Protein AF-A0A8J2NAC9-F1 (afdb_monomer)

Structure (mmCIF, N/CA/C/O backbone):
data_AF-A0A8J2NAC9-F1
#
_entry.id   AF-A0A8J2NAC9-F1
#
loop_
_atom_site.group_PDB
_atom_site.id
_atom_site.type_symbol
_atom_site.label_atom_id
_atom_site.label_alt_id
_atom_site.label_comp_id
_atom_site.label_asym_id
_atom_site.label_entity_id
_atom_site.label_seq_id
_atom_site.pdbx_PDB_ins_code
_atom_site.Cartn_x
_atom_site.Cartn_y
_atom_site.Cartn_z
_atom_site.occupancy
_atom_site.B_iso_or_equiv
_atom_site.auth_seq_id
_atom_site.auth_comp_id
_atom_site.auth_asym_id
_atom_site.auth_atom_id
_atom_site.pdbx_PDB_model_num
ATOM 1 N N . MET A 1 1 ? -23.360 39.363 48.088 1.00 52.19 1 MET A N 1
ATOM 2 C CA . MET A 1 1 ? -22.756 38.175 48.718 1.00 52.19 1 MET A CA 1
ATOM 3 C C . MET A 1 1 ? -23.832 37.134 48.608 1.00 52.19 1 MET A C 1
ATOM 5 O O . MET A 1 1 ? -24.879 37.451 49.133 1.00 52.19 1 MET A O 1
ATOM 9 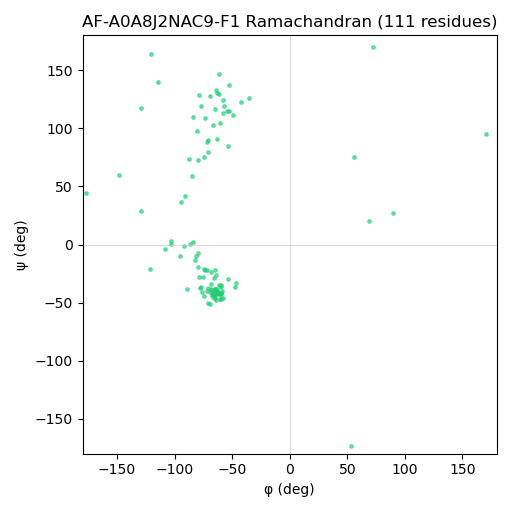N N . ASP A 1 2 ? -23.657 36.114 47.761 1.00 45.53 2 ASP A N 1
ATOM 10 C CA . ASP A 1 2 ? -24.322 34.798 47.827 1.00 45.53 2 ASP A CA 1
ATOM 11 C C . ASP A 1 2 ? -24.026 34.003 46.538 1.00 45.53 2 ASP A C 1
ATOM 13 O O . ASP A 1 2 ? -24.655 34.169 45.499 1.00 45.53 2 ASP A O 1
ATOM 17 N N . HIS A 1 3 ? -22.993 33.163 46.654 1.00 50.62 3 HIS A N 1
ATOM 18 C CA . HIS A 1 3 ? -22.828 31.841 46.040 1.00 50.62 3 HIS A CA 1
ATOM 19 C C . HIS A 1 3 ? -22.932 31.678 44.511 1.00 50.62 3 HIS A C 1
ATOM 21 O O . HIS A 1 3 ? -23.827 31.017 43.987 1.00 50.62 3 HIS A O 1
ATOM 27 N N . GLU A 1 4 ? -21.875 32.105 43.815 1.00 58.16 4 GLU A N 1
ATOM 28 C CA . GLU A 1 4 ? -21.440 31.447 42.580 1.00 58.16 4 GLU A CA 1
ATOM 29 C C . GLU A 1 4 ? -20.932 30.039 42.937 1.00 58.16 4 GLU A C 1
ATOM 31 O O . GLU A 1 4 ? -19.860 29.860 43.519 1.00 58.16 4 GLU A O 1
ATOM 36 N N . LYS A 1 5 ? -21.759 29.022 42.675 1.00 59.47 5 LYS A N 1
ATOM 37 C CA . LYS A 1 5 ? -21.410 27.614 42.880 1.00 59.47 5 LYS A CA 1
ATOM 38 C C . LYS A 1 5 ? -20.403 27.198 41.808 1.00 59.47 5 LYS A C 1
ATOM 40 O O . LYS A 1 5 ? -20.774 26.709 40.745 1.00 59.47 5 LYS A O 1
ATOM 45 N N . VAL A 1 6 ? -19.127 27.400 42.119 1.00 59.50 6 VAL A N 1
ATOM 46 C CA . VAL A 1 6 ? -17.986 26.795 41.429 1.00 59.50 6 VAL A CA 1
ATOM 47 C C . VAL A 1 6 ? -18.192 25.278 41.431 1.00 59.50 6 VAL A C 1
ATOM 49 O O . VAL A 1 6 ? -18.258 24.649 42.488 1.00 59.50 6 VAL A O 1
ATOM 52 N N . LEU A 1 7 ? -18.371 24.694 40.247 1.00 65.25 7 LEU A N 1
ATOM 53 C CA . LEU A 1 7 ? -18.402 23.243 40.076 1.00 65.25 7 LEU A CA 1
ATOM 54 C C . LEU A 1 7 ? -17.023 22.676 40.464 1.00 65.25 7 LEU A C 1
ATOM 56 O O . LEU A 1 7 ? -16.013 23.210 39.998 1.00 65.25 7 LEU A O 1
ATOM 60 N N . PRO A 1 8 ? -16.954 21.637 41.316 1.00 63.78 8 PRO A N 1
ATOM 61 C CA . PRO A 1 8 ? -15.685 21.063 41.745 1.00 63.78 8 PRO A CA 1
ATOM 62 C C . PRO A 1 8 ? -14.936 20.448 40.548 1.00 63.78 8 PRO A C 1
ATOM 64 O O . PRO A 1 8 ? -15.546 19.725 39.754 1.00 63.78 8 PRO A O 1
ATOM 67 N N . PRO A 1 9 ? -13.633 20.728 40.389 1.00 65.50 9 PRO A N 1
ATOM 68 C CA . PRO A 1 9 ? -12.869 20.354 39.207 1.00 65.50 9 PRO A CA 1
ATOM 69 C C . PRO A 1 9 ? -12.176 18.984 39.319 1.00 65.50 9 PRO A C 1
ATOM 71 O O . PRO A 1 9 ? -11.034 18.879 38.897 1.00 65.50 9 PRO A O 1
ATOM 74 N N . ASP A 1 10 ? -12.797 17.933 39.865 1.00 59.72 10 ASP A N 1
ATOM 75 C CA . ASP A 1 10 ? -12.121 16.630 40.037 1.00 59.72 10 ASP A CA 1
ATOM 76 C C . ASP A 1 10 ? -13.008 15.518 40.619 1.00 59.72 10 ASP A C 1
ATOM 78 O O . ASP A 1 10 ? -12.549 14.694 41.405 1.00 59.72 10 ASP A O 1
ATOM 82 N N . GLU A 1 11 ? -14.247 15.366 40.148 1.00 55.72 11 GLU A N 1
ATOM 83 C CA . GLU A 1 11 ? -14.855 14.030 40.192 1.00 55.72 11 GLU A CA 1
ATOM 84 C C . GLU A 1 11 ? -14.304 13.233 39.011 1.00 55.72 11 GLU A C 1
ATOM 86 O O . GLU A 1 11 ? -14.950 13.004 37.988 1.00 55.72 11 GLU A O 1
ATOM 91 N N . LYS A 1 12 ? -13.029 12.847 39.140 1.00 52.06 12 LYS A N 1
ATOM 92 C CA . LYS A 1 12 ? -12.529 11.696 38.405 1.00 52.06 12 LYS A CA 1
ATOM 93 C C . LYS A 1 12 ? -13.503 10.590 38.747 1.00 52.06 12 LYS A C 1
ATOM 95 O O . LYS A 1 12 ? -13.598 10.204 39.907 1.00 52.06 12 LYS A O 1
ATOM 100 N N . THR A 1 13 ? -14.230 10.123 37.745 1.00 51.84 13 THR A N 1
ATOM 101 C CA . THR A 1 13 ? -14.913 8.843 37.765 1.00 51.84 13 THR A CA 1
ATOM 102 C C . THR A 1 13 ? -13.858 7.798 38.121 1.00 51.84 13 THR A C 1
ATOM 104 O O . THR A 1 13 ? -13.211 7.220 37.251 1.00 51.84 13 THR A O 1
ATOM 107 N N . SER A 1 14 ? -13.609 7.605 39.414 1.00 54.28 14 SER A N 1
ATOM 108 C CA . SER A 1 14 ? -12.952 6.433 39.947 1.00 54.28 14 SER A CA 1
ATOM 109 C C . SER A 1 14 ? -13.979 5.334 39.776 1.00 54.28 14 SER A C 1
ATOM 111 O O . SER A 1 14 ? -14.732 4.978 40.678 1.00 54.28 14 SER A O 1
ATOM 113 N N . VAL A 1 15 ? -14.047 4.832 38.542 1.00 52.16 15 VAL A N 1
ATOM 114 C CA . VAL A 1 15 ? -14.553 3.494 38.278 1.00 52.16 15 VAL A CA 1
ATOM 115 C C . VAL A 1 15 ? -13.949 2.625 39.376 1.00 52.16 15 VAL A C 1
ATOM 117 O O . VAL A 1 15 ? -12.723 2.665 39.529 1.00 52.16 15 VAL A O 1
ATOM 120 N N . PRO A 1 16 ? -14.762 1.929 40.191 1.00 51.75 16 PRO A N 1
ATOM 121 C CA . PRO A 1 16 ? -14.232 1.013 41.180 1.00 51.75 16 PRO A CA 1
ATOM 122 C C . PRO A 1 16 ? -13.228 0.116 40.470 1.00 51.75 16 PRO A C 1
ATOM 124 O O . PRO A 1 16 ? -13.597 -0.637 39.568 1.00 51.75 16 PRO A O 1
ATOM 127 N N . HIS A 1 17 ? -11.947 0.265 40.801 1.00 49.31 17 HIS A N 1
ATOM 128 C CA . HIS A 1 17 ? -10.957 -0.691 40.357 1.00 49.31 17 HIS A CA 1
ATOM 129 C C . HIS A 1 17 ? -11.347 -1.990 41.053 1.00 49.31 17 HIS A C 1
ATOM 131 O O . HIS A 1 17 ? -11.375 -2.002 42.286 1.00 49.31 17 HIS A O 1
ATOM 137 N N . PRO A 1 18 ? -11.716 -3.051 40.316 1.00 58.56 18 PRO A N 1
ATOM 138 C CA . PRO A 1 18 ? -11.901 -4.339 40.947 1.00 58.56 18 PRO A CA 1
ATOM 139 C C . PRO A 1 18 ? -10.565 -4.678 41.603 1.00 58.56 18 PRO A C 1
ATOM 141 O O . PRO A 1 18 ? -9.550 -4.824 40.920 1.00 58.56 18 PRO A O 1
ATOM 144 N N . THR A 1 19 ? -10.545 -4.709 42.932 1.00 49.72 19 THR A N 1
ATOM 145 C CA . THR A 1 19 ? -9.415 -5.213 43.699 1.00 49.72 19 THR A CA 1
ATOM 146 C C . THR A 1 19 ? -9.262 -6.663 43.270 1.00 49.72 19 THR A C 1
ATOM 148 O O . THR A 1 19 ? -10.099 -7.505 43.593 1.00 49.72 19 THR A O 1
ATOM 151 N N . VAL A 1 20 ? -8.253 -6.942 42.445 1.00 60.47 20 VAL A N 1
ATOM 152 C CA . VAL A 1 20 ? -7.887 -8.307 42.068 1.00 60.47 20 VAL A CA 1
ATOM 153 C C . VAL A 1 20 ? -7.187 -8.903 43.280 1.00 60.47 20 VAL A C 1
ATOM 155 O O . VAL A 1 20 ? -5.967 -8.983 43.342 1.00 60.47 20 VAL A O 1
ATOM 158 N N . GLU A 1 21 ? -7.974 -9.247 44.290 1.00 52.25 21 GLU A N 1
ATOM 159 C CA . GLU A 1 21 ? -7.514 -9.959 45.466 1.00 52.25 21 GLU A CA 1
ATOM 160 C C . GLU A 1 21 ? -8.449 -11.156 45.668 1.00 52.25 21 GLU A C 1
ATOM 162 O O . GLU A 1 21 ? -9.654 -10.998 45.856 1.00 52.25 21 GLU A O 1
ATOM 167 N N . SER A 1 22 ? -7.857 -12.355 45.583 1.00 48.94 22 SER A N 1
ATOM 168 C CA . SER A 1 22 ? -8.415 -13.695 45.857 1.00 48.94 22 SER A CA 1
ATOM 169 C C . SER A 1 22 ? -9.109 -14.513 44.747 1.00 48.94 22 SER A C 1
ATOM 171 O O . SER A 1 22 ? -9.881 -15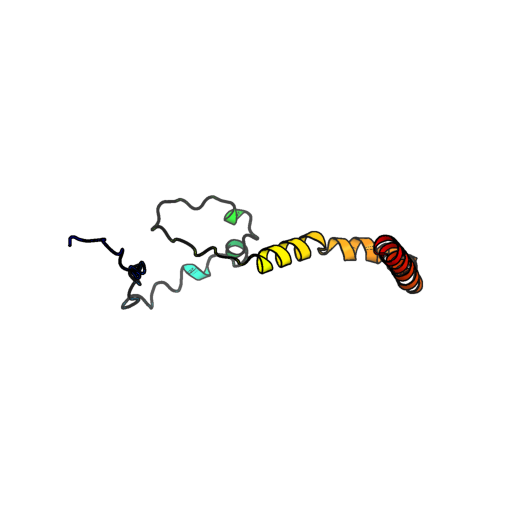.418 45.055 1.00 48.94 22 SER A O 1
ATOM 173 N N . GLN A 1 23 ? -8.776 -14.327 43.462 1.00 49.12 23 GLN A N 1
ATOM 174 C CA . GLN A 1 23 ? -9.132 -15.332 42.437 1.00 49.12 23 GLN A CA 1
ATOM 175 C C . GLN A 1 23 ? -8.103 -15.398 41.294 1.00 49.12 23 GLN A C 1
ATOM 177 O O . GLN A 1 23 ? -8.398 -15.098 40.142 1.00 49.12 23 GLN A O 1
ATOM 182 N N . SER A 1 24 ? -6.849 -15.716 41.627 1.00 57.25 24 SER A N 1
ATOM 183 C CA . SER A 1 24 ? -5.720 -15.681 40.683 1.00 57.25 24 SER A CA 1
ATOM 184 C C . SER A 1 24 ? -5.258 -17.040 40.148 1.00 57.25 24 SER A C 1
ATOM 186 O O . SER A 1 24 ? -4.335 -17.044 39.341 1.00 57.25 24 SER A O 1
ATOM 188 N N . GLU A 1 25 ? -5.864 -18.172 40.530 1.00 55.09 25 GLU A N 1
ATOM 189 C CA . GLU A 1 25 ? -5.298 -19.490 40.164 1.00 55.09 25 GLU A CA 1
ATOM 190 C C . GLU A 1 25 ? -6.218 -20.421 39.346 1.00 55.09 25 GLU A C 1
ATOM 192 O O . GLU A 1 25 ? -5.693 -21.217 38.577 1.00 55.09 25 GLU A O 1
ATOM 197 N N . ASP A 1 26 ? -7.550 -20.250 39.340 1.00 51.06 26 ASP A N 1
ATOM 198 C CA . ASP A 1 26 ? -8.456 -21.195 38.638 1.00 51.06 26 ASP A CA 1
ATOM 199 C C . ASP A 1 26 ? -9.105 -20.661 37.341 1.00 51.06 26 ASP A C 1
ATOM 201 O O . ASP A 1 26 ? -9.808 -21.384 36.634 1.00 51.06 26 ASP A O 1
ATOM 205 N N . VAL A 1 27 ? -8.879 -19.391 36.982 1.00 52.03 27 VAL A N 1
ATOM 206 C CA . VAL A 1 27 ? -9.504 -18.746 35.799 1.00 52.03 27 VAL A CA 1
ATOM 207 C C . VAL A 1 27 ? -8.534 -18.630 34.609 1.00 52.03 27 VAL A C 1
ATOM 209 O O . VAL A 1 27 ? -8.874 -18.076 33.563 1.00 52.03 27 VAL A O 1
ATOM 212 N N . ALA A 1 28 ? -7.318 -19.164 34.743 1.00 57.19 28 ALA A N 1
ATOM 213 C CA . ALA A 1 28 ? -6.291 -19.087 33.705 1.00 57.19 28 ALA A CA 1
ATOM 214 C C . ALA A 1 28 ? -6.544 -20.034 32.513 1.00 57.19 28 ALA A C 1
ATOM 216 O O . ALA A 1 28 ? -6.060 -19.759 31.422 1.00 57.19 28 ALA A O 1
ATOM 217 N N . ASP A 1 29 ? -7.343 -21.091 32.682 1.00 55.75 29 ASP A N 1
ATOM 218 C CA . ASP A 1 29 ? -7.397 -22.209 31.725 1.00 55.75 29 ASP A CA 1
ATOM 219 C C . ASP A 1 29 ? -8.431 -22.020 30.588 1.00 55.75 29 ASP A C 1
ATOM 221 O O . ASP A 1 29 ? -8.162 -22.274 29.415 1.00 55.75 29 ASP A O 1
ATOM 225 N N . TRP A 1 30 ? -9.607 -21.446 30.876 1.00 52.56 30 TRP A N 1
ATOM 226 C CA . TRP A 1 30 ? -10.683 -21.270 29.878 1.00 52.56 30 TRP A CA 1
ATOM 227 C C . TRP A 1 30 ? -10.356 -20.264 28.771 1.00 52.56 30 TRP A C 1
ATOM 229 O O . TRP A 1 30 ? -10.947 -20.291 27.690 1.00 52.56 30 TRP A O 1
ATOM 239 N N . ARG A 1 31 ? -9.444 -19.328 29.051 1.00 57.56 31 ARG A N 1
ATOM 240 C CA . ARG A 1 31 ? -9.152 -18.201 28.162 1.00 57.56 31 ARG A CA 1
ATOM 241 C C . ARG A 1 31 ? -8.239 -18.590 27.005 1.00 57.56 31 ARG A C 1
ATOM 243 O O . ARG A 1 31 ? -8.225 -17.852 26.023 1.00 57.56 31 ARG A O 1
ATOM 250 N N . ASP A 1 32 ? -7.504 -19.694 27.105 1.00 60.56 32 ASP A N 1
ATOM 251 C CA . ASP A 1 32 ? -6.493 -20.097 26.120 1.00 60.56 32 ASP A CA 1
ATOM 252 C C . ASP A 1 32 ? -7.019 -21.081 25.063 1.00 60.56 32 ASP A C 1
ATOM 254 O O . ASP A 1 32 ? -6.379 -21.275 24.031 1.00 60.56 32 ASP A O 1
ATOM 258 N N . GLN A 1 33 ? -8.233 -21.619 25.240 1.00 59.56 33 GLN A N 1
ATOM 259 C CA . GLN A 1 33 ? -8.845 -22.544 24.277 1.00 59.56 33 GLN A CA 1
ATOM 260 C C . GLN A 1 33 ? -9.509 -21.840 23.072 1.00 59.56 33 GLN A C 1
ATOM 262 O O . GLN A 1 33 ? -9.895 -22.493 22.101 1.00 59.56 33 GLN A O 1
ATOM 267 N N . GLU A 1 34 ? -9.646 -20.510 23.094 1.00 65.50 34 GLU A N 1
ATOM 268 C CA . GLU A 1 34 ? -10.154 -19.748 21.951 1.00 65.50 34 GLU A CA 1
ATOM 269 C C . GLU A 1 34 ? -9.020 -19.455 20.967 1.00 65.50 34 GLU A C 1
ATOM 271 O O . GLU A 1 34 ? -8.148 -18.630 21.252 1.00 65.50 34 GLU A O 1
ATOM 276 N N . ASP A 1 35 ? -9.062 -20.111 19.799 1.00 78.56 35 ASP A N 1
ATOM 277 C CA . ASP A 1 35 ? -8.113 -19.932 18.697 1.00 78.56 35 ASP A CA 1
ATOM 278 C C . ASP A 1 35 ? -7.667 -18.464 18.583 1.00 78.56 35 ASP A C 1
ATOM 280 O O . ASP A 1 35 ? -8.499 -17.562 18.439 1.00 78.56 35 ASP A O 1
ATOM 284 N N . PHE A 1 36 ? -6.355 -18.204 18.593 1.00 81.81 36 PHE A N 1
ATOM 285 C CA . PHE A 1 36 ? -5.769 -16.865 18.402 1.00 81.81 36 PHE A CA 1
ATOM 286 C C . PHE A 1 36 ? -6.398 -16.118 17.211 1.00 81.81 36 PHE A C 1
ATOM 288 O O . PHE A 1 36 ? -6.593 -14.902 17.224 1.00 81.81 36 PHE A O 1
ATOM 295 N N . MET A 1 37 ? -6.780 -16.872 16.183 1.00 80.25 37 MET A N 1
ATOM 296 C CA . MET A 1 37 ? -7.469 -16.388 14.992 1.00 80.25 37 MET A CA 1
ATOM 297 C C . MET A 1 37 ? -8.855 -15.807 15.312 1.00 80.25 37 MET A C 1
ATOM 299 O O . MET A 1 37 ? -9.226 -14.779 14.760 1.00 80.25 37 MET A O 1
ATOM 303 N N . THR A 1 38 ? -9.604 -16.403 16.238 1.00 83.12 38 THR A N 1
ATOM 304 C CA . THR A 1 38 ? -10.914 -15.916 16.694 1.00 83.12 38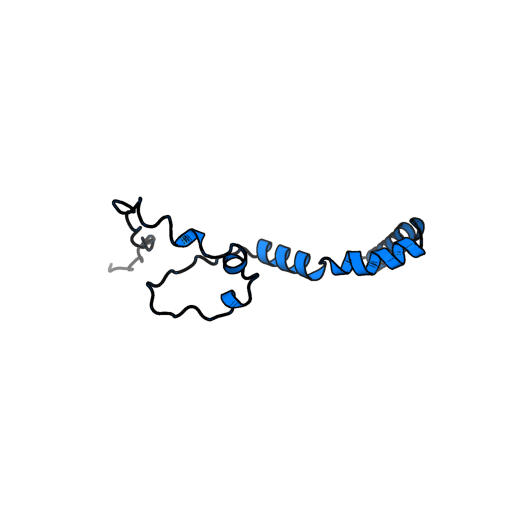 THR A CA 1
ATOM 305 C C . THR A 1 38 ? -10.786 -14.608 17.474 1.00 83.12 38 THR A C 1
ATOM 307 O O . THR A 1 38 ? -11.589 -13.700 17.264 1.00 83.12 38 THR A O 1
ATOM 310 N N . ARG A 1 39 ? -9.738 -14.449 18.296 1.00 79.12 39 ARG A N 1
ATOM 311 C CA . ARG A 1 39 ? -9.452 -13.182 19.002 1.00 79.12 39 ARG A CA 1
ATOM 312 C C . ARG A 1 39 ? -9.103 -12.032 18.064 1.00 79.12 39 ARG A C 1
ATOM 314 O O . ARG A 1 39 ? -9.521 -10.905 18.305 1.00 79.12 39 ARG A O 1
ATOM 321 N N . ASN A 1 40 ? -8.348 -12.317 17.005 1.00 85.50 40 ASN A N 1
ATOM 322 C CA . ASN A 1 40 ? -7.962 -11.320 16.004 1.00 85.50 40 ASN A CA 1
ATOM 323 C C . ASN A 1 40 ? -9.033 -11.098 14.924 1.00 85.50 40 ASN A C 1
ATOM 325 O O . ASN A 1 40 ? -8.810 -10.337 13.987 1.00 85.50 40 ASN A O 1
ATOM 329 N N . GLY A 1 41 ? -10.183 -11.769 15.029 1.00 83.00 41 GLY A N 1
ATOM 330 C CA . GLY A 1 41 ? -11.266 -11.663 14.054 1.00 83.00 41 GLY A CA 1
ATOM 331 C C . GLY A 1 41 ? -10.956 -12.276 12.687 1.00 83.00 41 GLY A C 1
ATOM 332 O O . GLY A 1 41 ? -11.598 -11.956 11.693 1.00 83.00 41 GLY A O 1
ATOM 333 N N . LEU A 1 42 ? -9.968 -13.166 12.634 1.00 85.69 42 LEU A N 1
ATOM 334 C CA . LEU A 1 42 ? -9.557 -13.899 11.439 1.00 85.69 42 LEU A CA 1
ATOM 335 C C . LEU A 1 42 ? -10.370 -15.192 11.235 1.00 85.69 42 LEU A C 1
ATOM 337 O O . LEU A 1 42 ? -10.129 -15.923 10.279 1.00 85.69 42 LEU A O 1
ATOM 341 N N . ASN A 1 43 ? -11.324 -15.493 12.125 1.00 84.25 43 ASN A N 1
ATOM 342 C CA . ASN A 1 43 ? -12.204 -16.660 12.042 1.00 84.25 43 ASN A CA 1
ATOM 343 C C . ASN A 1 43 ? -13.663 -16.227 11.823 1.00 84.25 43 ASN A C 1
ATOM 345 O O . ASN A 1 43 ? -14.144 -15.309 12.484 1.00 84.25 43 ASN A O 1
ATOM 349 N N . MET A 1 44 ? -14.399 -16.950 10.972 1.00 82.19 44 MET A N 1
ATOM 350 C CA . MET A 1 44 ? -15.834 -16.740 10.717 1.00 82.19 44 MET A CA 1
ATOM 351 C C . MET A 1 44 ? -16.685 -16.737 12.001 1.00 82.19 44 MET A C 1
ATOM 353 O O . MET A 1 44 ? -17.690 -16.033 12.082 1.00 82.19 44 MET A O 1
ATOM 357 N N . LYS A 1 45 ? -16.260 -17.477 13.034 1.00 79.31 45 LYS A N 1
ATOM 358 C CA . LYS A 1 45 ? -16.915 -17.507 14.350 1.00 79.31 45 LYS A CA 1
ATOM 359 C C . LYS A 1 45 ? -16.878 -16.153 15.074 1.00 79.31 45 LYS A C 1
ATOM 361 O O . LYS A 1 45 ? -17.777 -15.875 15.856 1.00 79.31 45 LYS A O 1
ATOM 366 N N . SER A 1 46 ? -15.901 -15.280 14.802 1.00 79.81 46 SER A N 1
ATOM 367 C CA . SER A 1 46 ? -15.801 -13.973 15.476 1.00 79.81 46 SER A CA 1
ATOM 368 C C . SER A 1 46 ? -16.879 -12.982 15.029 1.00 79.81 46 SER A C 1
ATOM 370 O O . SER A 1 46 ? -17.146 -12.014 15.737 1.00 79.81 46 SER A O 1
ATOM 372 N N . PHE A 1 47 ? -17.463 -13.188 13.844 1.00 85.00 47 PHE A N 1
ATOM 373 C CA . PHE A 1 47 ? -18.546 -12.348 13.326 1.00 85.00 47 PHE A CA 1
ATOM 374 C C . PHE A 1 47 ? -19.901 -12.702 13.945 1.00 85.00 47 PHE A C 1
ATOM 376 O O . PHE A 1 47 ? -20.888 -11.998 13.727 1.00 85.00 47 PHE A O 1
ATOM 383 N N . GLN A 1 48 ? -19.962 -13.777 14.733 1.00 84.12 48 GLN A N 1
ATOM 384 C CA . GLN A 1 48 ? -21.135 -14.097 15.529 1.00 84.12 48 GLN A CA 1
ATOM 385 C C . GLN A 1 48 ? -21.257 -13.047 16.633 1.00 84.12 48 GLN A C 1
ATOM 387 O O . GLN A 1 48 ? -20.302 -12.761 17.358 1.00 84.12 48 GLN A O 1
ATOM 392 N N . ARG A 1 49 ? -22.441 -12.439 16.752 1.00 76.19 49 ARG A N 1
ATOM 393 C CA . ARG A 1 49 ? -22.716 -11.511 17.852 1.00 76.19 49 ARG A CA 1
ATOM 394 C C . ARG A 1 49 ? -22.512 -12.262 19.163 1.00 76.19 49 ARG A C 1
ATOM 396 O O . ARG A 1 49 ? -23.134 -13.302 19.368 1.00 76.19 49 ARG A O 1
ATOM 403 N N . ARG A 1 50 ? -21.655 -11.737 20.042 1.00 71.00 50 ARG A N 1
ATOM 404 C CA . ARG A 1 50 ? -21.535 -12.283 21.394 1.00 71.00 50 ARG A CA 1
ATOM 405 C C . ARG A 1 50 ? -22.894 -12.127 22.093 1.00 71.00 50 ARG A C 1
ATOM 407 O O . ARG A 1 50 ? -23.442 -11.023 22.043 1.00 71.00 50 ARG A O 1
ATOM 414 N N . PRO A 1 51 ? -23.452 -13.192 22.695 1.00 69.50 51 PRO A N 1
ATOM 415 C CA . PRO A 1 51 ? -24.655 -13.073 23.504 1.00 69.50 51 PRO A CA 1
ATOM 416 C C . PRO A 1 51 ? -24.395 -12.054 24.617 1.00 69.50 51 PRO A C 1
ATOM 418 O O . PRO A 1 51 ? -23.451 -12.180 25.396 1.00 69.50 51 PRO A O 1
ATOM 421 N N . GLN A 1 52 ? -25.185 -10.984 24.610 1.00 65.62 52 GLN A N 1
ATOM 422 C CA . GLN A 1 52 ? -25.035 -9.808 25.461 1.00 65.62 52 GLN A CA 1
ATOM 423 C C . GLN A 1 52 ? -25.722 -10.055 26.810 1.00 65.62 52 GLN A C 1
ATOM 425 O O . GLN A 1 52 ? -26.664 -9.359 27.159 1.00 65.62 52 GLN A O 1
ATOM 430 N N . ASP A 1 53 ? -25.286 -11.092 27.527 1.00 62.34 53 ASP A N 1
ATOM 431 C CA . ASP A 1 53 ? -25.846 -11.488 28.834 1.00 62.34 53 ASP A CA 1
ATOM 432 C C . ASP A 1 53 ? -24.738 -11.664 29.893 1.00 62.34 53 ASP A C 1
ATOM 434 O O . ASP A 1 53 ? -24.810 -12.479 30.807 1.00 62.34 53 ASP A O 1
ATOM 438 N N . GLY A 1 54 ? -23.644 -10.915 29.717 1.00 69.19 54 GLY A N 1
ATOM 439 C CA . GLY A 1 54 ? -22.500 -10.867 30.624 1.00 69.19 54 GLY A CA 1
ATOM 440 C C . GLY A 1 54 ? -22.266 -9.451 31.160 1.00 69.19 54 GLY A C 1
ATOM 441 O O . GLY A 1 54 ? -22.786 -8.485 30.593 1.00 69.19 54 GLY A O 1
ATOM 442 N N . PRO A 1 55 ? -21.482 -9.298 32.241 1.00 70.06 55 PRO A N 1
ATOM 443 C CA . PRO A 1 55 ? -21.166 -7.995 32.821 1.00 70.06 55 PRO A CA 1
ATOM 444 C C . PRO A 1 55 ? -20.611 -7.038 31.756 1.00 70.06 55 PRO A C 1
ATOM 446 O O . PRO A 1 55 ? -19.802 -7.427 30.913 1.00 70.06 55 PRO A O 1
ATOM 449 N N . MET A 1 56 ? -21.071 -5.785 31.781 1.00 67.19 56 MET A N 1
ATOM 450 C CA . MET A 1 56 ? -20.729 -4.745 30.805 1.00 67.19 56 MET A CA 1
ATOM 451 C C . MET A 1 56 ? -19.229 -4.416 30.852 1.00 67.19 56 MET A C 1
ATOM 453 O O . MET A 1 56 ? -18.793 -3.541 31.596 1.00 67.19 56 MET A O 1
ATOM 457 N N . VAL A 1 57 ? -18.426 -5.108 30.042 1.00 72.06 57 VAL A N 1
ATOM 458 C CA . VAL A 1 57 ? -17.011 -4.779 29.842 1.00 72.06 57 VAL A CA 1
ATOM 459 C C . VAL A 1 57 ? -16.927 -3.635 28.834 1.00 72.06 57 VAL A C 1
ATOM 461 O O . VAL A 1 57 ? -17.015 -3.842 27.623 1.00 72.06 57 VAL A O 1
ATOM 464 N N . VAL A 1 58 ? -16.787 -2.408 29.330 1.00 72.50 58 VAL A N 1
ATOM 465 C CA . VAL A 1 58 ? -16.532 -1.232 28.490 1.00 72.50 58 VAL A CA 1
ATOM 466 C C . VAL A 1 58 ? -15.080 -1.296 28.017 1.00 72.50 58 VAL A C 1
ATOM 468 O O . VAL A 1 58 ? -14.156 -1.142 28.812 1.00 72.50 58 VAL A O 1
ATOM 471 N N . LEU A 1 59 ? -14.864 -1.563 26.726 1.00 74.69 59 LEU A N 1
ATOM 472 C CA . LEU A 1 59 ? -13.529 -1.481 26.135 1.00 74.69 59 LEU A CA 1
ATOM 473 C C . LEU A 1 59 ? -13.169 -0.023 25.858 1.00 74.69 59 LEU A C 1
ATOM 475 O O . LEU A 1 59 ? -13.894 0.684 25.155 1.00 74.69 59 LEU A O 1
ATOM 479 N N . ASP A 1 60 ? -11.998 0.382 26.332 1.00 67.12 60 ASP A N 1
ATOM 480 C CA . ASP A 1 60 ? -11.411 1.680 26.028 1.00 67.12 60 ASP A CA 1
ATOM 481 C C . ASP A 1 60 ? -10.946 1.712 24.562 1.00 67.12 60 ASP A C 1
ATOM 483 O O . ASP A 1 60 ? -9.841 1.301 24.203 1.00 67.12 60 ASP A O 1
ATOM 487 N N . LYS A 1 61 ? -11.838 2.134 23.662 1.00 68.12 61 LYS A N 1
ATOM 488 C CA . LYS A 1 61 ? -11.612 2.111 22.208 1.00 68.12 61 LYS A CA 1
ATOM 489 C C . LYS A 1 61 ? -11.064 3.439 21.670 1.00 68.12 61 LYS A C 1
ATOM 491 O O . LYS A 1 61 ? -11.420 3.864 20.571 1.00 68.12 61 LYS A O 1
ATOM 496 N N . SER A 1 62 ? -10.197 4.119 22.419 1.00 75.44 62 SER A N 1
ATOM 497 C CA . SER A 1 62 ? -9.628 5.416 22.023 1.00 75.44 62 SER A CA 1
ATOM 498 C C . SER A 1 62 ? -8.355 5.263 21.169 1.00 75.44 62 SER A C 1
ATOM 500 O O . SER A 1 62 ? -7.228 5.514 21.593 1.00 75.44 62 SER A O 1
ATOM 502 N N . MET A 1 63 ? -8.516 4.863 19.903 1.00 77.56 63 MET A N 1
ATOM 503 C CA . MET A 1 63 ? -7.412 4.895 18.930 1.00 77.56 63 MET A CA 1
ATOM 504 C C . MET A 1 63 ?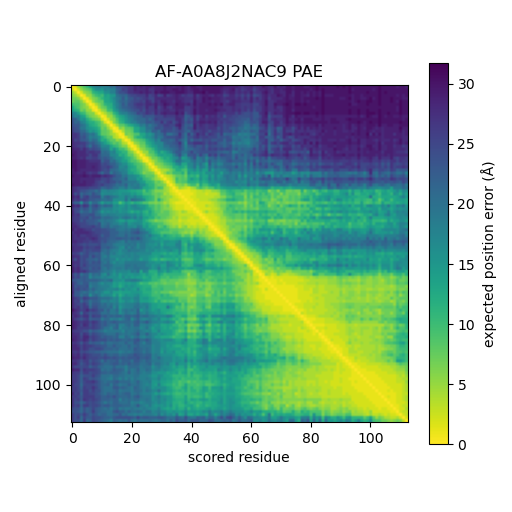 -7.182 6.330 18.439 1.00 77.56 63 MET A C 1
ATOM 506 O O . MET A 1 63 ? -8.063 6.937 17.833 1.00 77.56 63 MET A O 1
ATOM 510 N N . LYS A 1 64 ? -5.984 6.882 18.674 1.00 87.75 64 LYS A N 1
ATOM 511 C CA . LYS A 1 64 ? -5.617 8.236 18.211 1.00 87.75 64 LYS A CA 1
ATOM 512 C C . LYS A 1 64 ? -5.659 8.306 16.677 1.00 87.75 64 LYS A C 1
ATOM 514 O O . LYS A 1 64 ? -5.252 7.352 16.014 1.00 87.75 64 LYS A O 1
ATOM 519 N N . THR A 1 65 ? -6.023 9.461 16.116 1.00 90.06 65 THR A N 1
ATOM 520 C CA . THR A 1 65 ? -6.178 9.706 14.663 1.00 90.06 65 THR A CA 1
ATOM 521 C C . THR A 1 65 ? -5.010 9.191 13.813 1.00 90.06 65 THR A C 1
ATOM 523 O O . THR A 1 65 ? -5.216 8.622 12.746 1.00 90.06 65 THR A O 1
ATOM 526 N N . ARG A 1 66 ? -3.771 9.282 14.314 1.00 91.75 66 ARG A N 1
ATOM 527 C CA . ARG A 1 66 ? -2.573 8.763 13.628 1.00 91.75 66 ARG A CA 1
ATOM 528 C C . ARG A 1 66 ? -2.600 7.250 13.358 1.00 91.75 66 ARG A C 1
ATOM 530 O O . ARG A 1 66 ? -2.084 6.816 12.337 1.00 91.75 66 ARG A O 1
ATOM 537 N N . HIS A 1 67 ? -3.192 6.454 14.255 1.00 91.50 67 HIS A N 1
ATOM 538 C CA . HIS A 1 67 ? -3.289 5.001 14.086 1.00 91.50 67 HIS A CA 1
ATOM 539 C C . HIS A 1 67 ? -4.304 4.674 12.995 1.00 91.50 67 HIS A C 1
ATOM 541 O O . HIS A 1 67 ? -4.035 3.834 12.146 1.00 91.50 67 HIS A O 1
ATOM 547 N N . LEU A 1 68 ? -5.421 5.405 12.958 1.00 91.56 68 LEU A N 1
ATOM 548 C CA . LEU A 1 68 ? -6.409 5.285 11.888 1.00 91.56 68 LEU A CA 1
ATOM 549 C C . LEU A 1 68 ? -5.817 5.674 10.532 1.00 91.56 68 LEU A C 1
ATOM 551 O O . LEU A 1 68 ? -6.030 4.961 9.559 1.00 91.56 68 LEU A O 1
ATOM 555 N N . HIS A 1 69 ? -5.016 6.742 10.470 1.00 94.19 69 HIS A N 1
ATOM 556 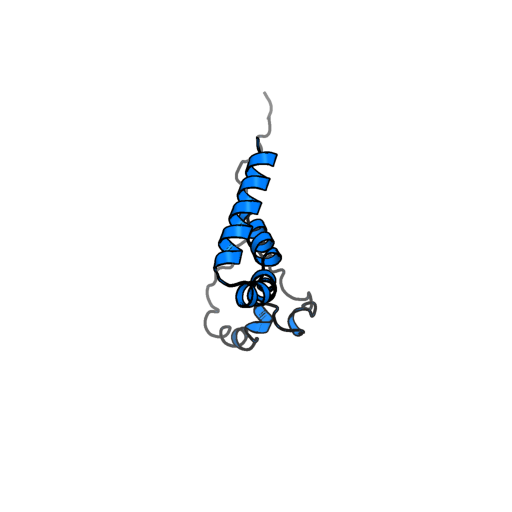C CA . HIS A 1 69 ? -4.321 7.123 9.239 1.00 94.19 69 HIS A CA 1
ATOM 557 C C . HIS A 1 69 ? -3.310 6.061 8.790 1.00 94.19 69 HIS A C 1
ATOM 559 O O . HIS A 1 69 ? -3.280 5.725 7.611 1.00 94.19 69 HIS A O 1
ATOM 565 N N . MET A 1 70 ? -2.529 5.476 9.707 1.00 92.25 70 MET A N 1
ATOM 566 C CA . MET A 1 70 ? -1.625 4.371 9.360 1.00 92.25 70 MET A CA 1
ATOM 567 C C . MET A 1 70 ? -2.375 3.133 8.861 1.00 92.25 70 MET A C 1
ATOM 569 O O . MET A 1 70 ? -1.939 2.517 7.893 1.00 92.25 70 MET A O 1
ATOM 573 N N . ILE A 1 71 ? -3.510 2.789 9.473 1.00 93.00 71 ILE A N 1
ATOM 574 C CA . ILE A 1 71 ? -4.347 1.666 9.028 1.00 93.00 71 ILE A CA 1
ATOM 575 C C . ILE A 1 71 ? -4.929 1.956 7.639 1.00 93.00 71 ILE A C 1
ATOM 577 O O . ILE A 1 71 ? -4.905 1.086 6.773 1.00 93.00 71 ILE A O 1
ATOM 581 N N . ALA A 1 72 ? -5.402 3.181 7.401 1.00 93.56 72 ALA A N 1
ATOM 582 C CA . ALA A 1 72 ? -5.971 3.582 6.120 1.00 93.56 72 ALA A CA 1
ATOM 583 C C . ALA A 1 72 ? -4.928 3.571 4.990 1.00 93.56 72 ALA A C 1
ATOM 585 O O . ALA A 1 72 ? -5.197 3.015 3.929 1.00 93.56 72 ALA A O 1
ATOM 586 N N . ILE A 1 73 ? -3.734 4.130 5.223 1.00 94.12 73 ILE A N 1
ATOM 587 C CA . ILE A 1 73 ? -2.636 4.154 4.240 1.00 94.12 73 ILE A CA 1
ATOM 588 C C . ILE A 1 73 ? -2.096 2.739 3.997 1.00 94.12 73 ILE A C 1
ATOM 590 O O . ILE A 1 73 ? -1.892 2.335 2.855 1.00 94.12 73 ILE A O 1
ATOM 594 N N . GLY A 1 74 ? -1.889 1.963 5.064 1.00 93.00 74 GLY A N 1
ATOM 595 C CA . GLY A 1 74 ? -1.394 0.591 4.958 1.00 93.00 74 GLY A CA 1
ATOM 596 C C . GLY A 1 74 ? -2.375 -0.333 4.234 1.00 93.00 74 GLY A C 1
ATOM 597 O O . GLY A 1 74 ? -1.958 -1.146 3.411 1.00 93.00 74 GLY A O 1
ATOM 598 N N . GLY A 1 75 ? -3.676 -0.177 4.492 1.00 90.19 75 GLY A N 1
ATOM 599 C CA . GLY A 1 75 ? -4.728 -0.944 3.830 1.00 90.19 75 GLY A CA 1
ATOM 600 C C . GLY A 1 75 ? -4.929 -0.571 2.360 1.00 90.19 75 GLY A C 1
ATOM 601 O O . GLY A 1 75 ? -5.167 -1.461 1.547 1.00 90.19 75 GLY A O 1
ATOM 602 N N . SER A 1 76 ? -4.812 0.715 2.004 1.00 92.19 76 SER A N 1
ATOM 603 C CA . SER A 1 76 ? -5.019 1.183 0.627 1.00 92.19 76 SER A CA 1
ATOM 604 C C . SER A 1 76 ? -3.839 0.894 -0.303 1.00 92.19 76 SER A C 1
ATOM 606 O O . SER A 1 76 ? -4.065 0.555 -1.461 1.00 92.19 76 SER A O 1
ATOM 608 N N . ILE A 1 77 ? -2.595 0.980 0.186 1.00 93.31 77 ILE A N 1
ATOM 609 C CA . ILE A 1 77 ? -1.408 0.572 -0.583 1.00 93.31 77 ILE A CA 1
ATOM 610 C C . ILE A 1 77 ? -1.380 -0.959 -0.701 1.00 93.31 77 ILE A C 1
ATOM 612 O O . ILE A 1 77 ? -1.288 -1.500 -1.805 1.00 93.31 77 ILE A O 1
ATOM 616 N N . GLY A 1 78 ? -1.527 -1.654 0.433 1.00 90.94 78 GLY A N 1
ATOM 617 C CA . GLY A 1 78 ? -1.705 -3.103 0.517 1.00 90.94 78 GLY A CA 1
ATOM 618 C C . GLY A 1 78 ? -0.645 -3.957 -0.199 1.00 90.94 78 GLY A C 1
ATOM 619 O O . GLY A 1 78 ? 0.357 -3.488 -0.734 1.00 90.94 78 GLY A O 1
ATOM 620 N N . ALA A 1 79 ? -0.885 -5.269 -0.232 1.00 90.38 79 ALA A N 1
ATOM 621 C CA . ALA A 1 79 ? -0.073 -6.204 -1.020 1.00 90.38 79 ALA A CA 1
ATOM 622 C C . ALA A 1 79 ? -0.353 -6.096 -2.534 1.00 90.38 79 ALA A C 1
ATOM 624 O O . ALA A 1 79 ? 0.488 -6.464 -3.354 1.00 90.38 79 ALA A O 1
ATOM 625 N N . GLY A 1 80 ? -1.526 -5.567 -2.907 1.00 88.69 80 GLY A N 1
ATOM 626 C CA . GLY A 1 80 ? -1.970 -5.444 -4.296 1.00 88.69 80 GLY A CA 1
ATOM 627 C C . GLY A 1 80 ? -1.056 -4.568 -5.149 1.00 88.69 80 GLY A C 1
ATOM 628 O O . GLY A 1 80 ? -0.817 -4.902 -6.307 1.00 88.69 80 GLY A O 1
ATOM 629 N N . PHE A 1 81 ? -0.469 -3.515 -4.570 1.00 89.94 81 PHE A N 1
ATOM 630 C CA . PHE A 1 81 ? 0.504 -2.672 -5.264 1.00 89.94 81 PHE A CA 1
ATOM 631 C C . PHE A 1 81 ? 1.707 -3.480 -5.771 1.00 89.94 81 PHE A C 1
ATOM 633 O O . PHE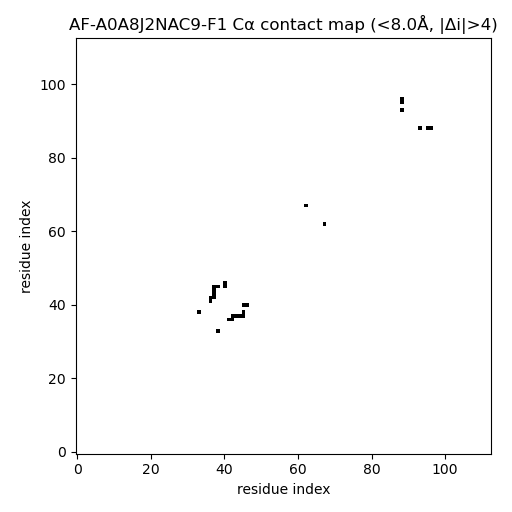 A 1 81 ? 2.086 -3.366 -6.936 1.00 89.94 81 PHE A O 1
ATOM 640 N N . PHE A 1 82 ? 2.274 -4.349 -4.933 1.00 86.56 82 PHE A N 1
ATOM 641 C CA . PHE A 1 82 ? 3.449 -5.150 -5.285 1.00 86.56 82 PHE A CA 1
ATOM 642 C C . PHE A 1 82 ? 3.106 -6.316 -6.212 1.00 86.56 82 PHE A C 1
ATOM 644 O O . PHE A 1 82 ? 3.828 -6.569 -7.174 1.00 86.56 82 PHE A O 1
ATOM 651 N N . VAL A 1 83 ? 1.984 -6.999 -5.965 1.00 90.94 83 VAL A N 1
ATOM 652 C CA . VAL A 1 83 ? 1.526 -8.107 -6.819 1.00 90.94 83 VAL A CA 1
ATOM 653 C C . VAL A 1 83 ? 1.170 -7.607 -8.224 1.00 90.94 83 VAL A C 1
ATOM 655 O O . VAL A 1 83 ? 1.487 -8.272 -9.207 1.00 90.94 83 VAL A O 1
ATOM 658 N N . GLY A 1 84 ? 0.567 -6.419 -8.336 1.00 88.00 84 GLY A N 1
ATOM 659 C CA . GLY A 1 84 ? 0.221 -5.809 -9.620 1.00 88.00 84 GLY A CA 1
ATOM 660 C C . GLY A 1 84 ? 1.425 -5.244 -10.380 1.00 88.00 84 GLY A C 1
ATOM 661 O O . GLY A 1 84 ? 1.562 -5.477 -11.579 1.00 88.00 84 GLY A O 1
ATOM 662 N N . SER A 1 85 ? 2.323 -4.527 -9.696 1.00 88.25 85 SER A N 1
ATOM 663 C CA . SER A 1 85 ? 3.486 -3.889 -10.337 1.00 88.25 85 SER A CA 1
ATOM 664 C C . SER A 1 85 ? 4.635 -4.857 -10.632 1.00 88.25 85 SER A C 1
ATOM 666 O O . SER A 1 85 ? 5.361 -4.655 -11.604 1.00 8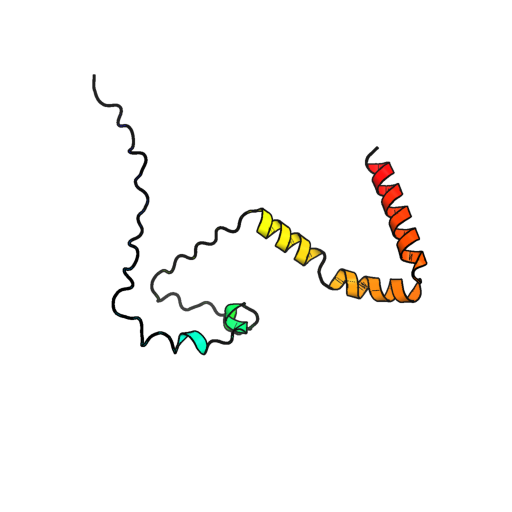8.25 85 SER A O 1
ATOM 668 N N . GLY A 1 86 ? 4.785 -5.938 -9.858 1.00 88.25 86 GLY A N 1
ATOM 669 C CA . GLY A 1 86 ? 5.906 -6.872 -9.984 1.00 88.25 86 GLY A CA 1
ATOM 670 C C . GLY A 1 86 ? 6.017 -7.526 -11.364 1.00 88.25 86 GLY A C 1
ATOM 671 O O . GLY A 1 86 ? 7.116 -7.632 -11.905 1.00 88.25 86 GLY A O 1
ATOM 672 N N . GLY A 1 87 ? 4.892 -7.909 -11.977 1.00 86.81 87 GLY A N 1
ATOM 673 C CA . GLY A 1 87 ? 4.885 -8.496 -13.323 1.00 86.81 87 GLY A CA 1
ATOM 674 C C . GLY A 1 87 ? 5.259 -7.495 -14.422 1.00 86.81 87 GLY A C 1
ATOM 675 O O . GLY A 1 87 ? 6.028 -7.822 -15.328 1.00 86.81 87 GLY A O 1
ATOM 676 N N . ALA A 1 88 ? 4.757 -6.260 -14.322 1.00 86.25 88 ALA A N 1
ATOM 677 C CA . ALA A 1 88 ? 5.104 -5.179 -15.244 1.00 86.25 88 ALA A CA 1
ATOM 678 C C . ALA A 1 88 ? 6.589 -4.806 -15.128 1.00 86.25 88 ALA A C 1
ATOM 680 O O . ALA A 1 88 ? 7.274 -4.668 -16.141 1.00 86.25 88 ALA A O 1
ATOM 681 N N . LEU A 1 89 ? 7.103 -4.747 -13.898 1.00 88.44 89 LEU A N 1
ATOM 682 C CA . LEU A 1 89 ? 8.502 -4.470 -13.604 1.00 88.44 89 LEU A CA 1
ATOM 683 C C . LEU A 1 89 ? 9.439 -5.576 -14.112 1.00 88.44 89 LEU A C 1
ATOM 685 O O . LEU A 1 89 ? 10.439 -5.289 -14.769 1.00 88.44 89 LEU A O 1
ATOM 689 N N . ALA A 1 90 ? 9.104 -6.846 -13.869 1.00 89.19 90 ALA A N 1
ATOM 690 C CA . ALA A 1 90 ? 9.898 -7.976 -14.350 1.00 89.19 90 ALA A CA 1
ATOM 691 C C . ALA A 1 90 ? 10.015 -7.987 -15.883 1.00 89.19 90 ALA A C 1
ATOM 693 O O . ALA A 1 90 ? 11.072 -8.305 -16.423 1.00 89.19 90 ALA A O 1
ATOM 694 N N . LYS A 1 91 ? 8.945 -7.598 -16.588 1.00 89.38 91 LYS A N 1
ATOM 695 C CA . LYS A 1 91 ? 8.926 -7.507 -18.053 1.00 89.38 91 LYS A CA 1
ATOM 696 C C . LYS A 1 91 ? 9.632 -6.255 -18.592 1.00 89.38 91 LYS A C 1
ATOM 698 O O . LYS A 1 91 ? 10.265 -6.331 -19.640 1.00 89.38 91 LYS A O 1
ATOM 703 N N . GLY A 1 92 ? 9.504 -5.115 -17.911 1.00 86.94 92 GLY A N 1
ATOM 704 C CA . GLY A 1 92 ? 10.078 -3.827 -18.322 1.00 86.94 92 GLY A CA 1
ATOM 705 C C . GLY A 1 92 ? 11.555 -3.634 -17.958 1.00 86.94 92 GLY A C 1
ATOM 706 O O . GLY A 1 92 ? 12.197 -2.717 -18.469 1.00 86.94 92 GLY A O 1
ATOM 707 N N . GLY A 1 93 ? 12.107 -4.487 -17.091 1.00 88.88 93 GLY A N 1
ATOM 708 C CA . GLY A 1 93 ? 13.479 -4.376 -16.597 1.00 88.88 93 GLY A CA 1
ATOM 709 C C . GLY A 1 93 ? 13.674 -3.207 -15.615 1.00 88.88 93 GLY A C 1
ATOM 710 O O . GLY A 1 93 ? 12.801 -2.350 -15.469 1.00 88.88 93 GLY A O 1
ATOM 711 N N . PRO A 1 94 ? 14.829 -3.123 -14.931 1.00 88.88 94 PRO A N 1
ATOM 712 C CA . PRO A 1 94 ? 15.063 -2.141 -13.864 1.00 88.88 94 PRO A CA 1
ATOM 713 C C . PRO A 1 94 ? 15.053 -0.679 -14.344 1.00 88.88 94 PRO A C 1
ATOM 715 O O . PRO A 1 94 ? 14.792 0.223 -13.553 1.00 88.88 94 PRO 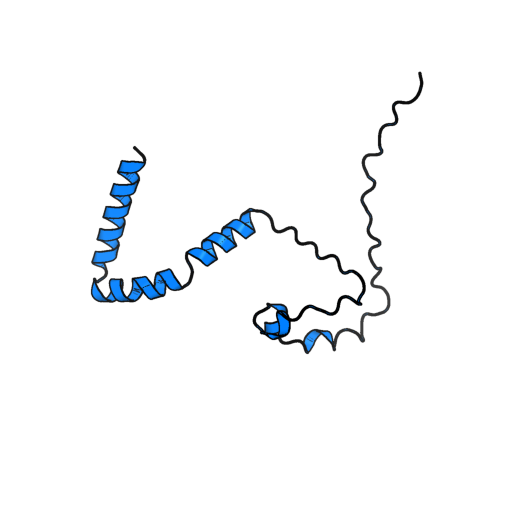A O 1
ATOM 718 N N . ALA A 1 95 ? 15.291 -0.434 -15.638 1.00 91.50 95 ALA A N 1
ATOM 719 C CA . ALA A 1 95 ? 15.245 0.908 -16.218 1.00 91.50 95 ALA A CA 1
ATOM 720 C C . ALA A 1 95 ? 13.831 1.522 -16.193 1.00 91.50 95 ALA A C 1
ATOM 722 O O . ALA A 1 95 ? 13.705 2.740 -16.081 1.00 91.50 95 ALA A O 1
ATOM 723 N N . SER A 1 96 ? 12.779 0.693 -16.246 1.00 90.25 96 SER A N 1
ATOM 724 C CA . SER A 1 96 ? 11.385 1.159 -16.227 1.00 90.25 96 SER A CA 1
ATOM 725 C C . SER A 1 96 ? 11.045 1.948 -14.958 1.00 90.25 96 SER A C 1
ATOM 727 O O . SER A 1 96 ? 10.475 3.029 -15.055 1.00 90.25 96 SER A O 1
ATOM 729 N N . VAL A 1 97 ? 11.512 1.498 -13.785 1.00 90.75 97 VAL A N 1
ATOM 730 C CA . VAL A 1 97 ? 11.280 2.186 -12.496 1.00 90.75 97 VAL A CA 1
ATOM 731 C C . VAL A 1 97 ? 11.882 3.584 -12.486 1.00 90.75 97 VAL A C 1
ATOM 733 O O . VAL A 1 97 ? 11.260 4.523 -11.998 1.00 90.75 97 VAL A O 1
ATOM 736 N N . LEU A 1 98 ? 13.097 3.732 -13.021 1.00 92.94 98 LEU A N 1
ATOM 737 C CA . LEU A 1 98 ? 13.789 5.021 -13.051 1.00 92.94 98 LEU A CA 1
ATOM 738 C C . LEU A 1 98 ? 13.077 6.017 -13.972 1.00 92.94 98 LEU A C 1
ATOM 740 O O . L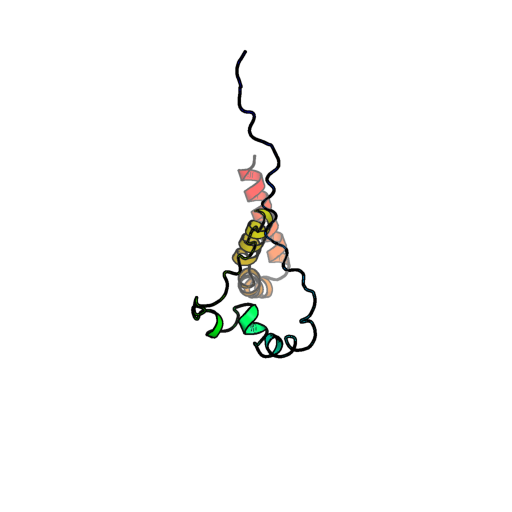EU A 1 98 ? 12.977 7.198 -13.639 1.00 92.94 98 LEU A O 1
ATOM 744 N N . ILE A 1 99 ? 12.567 5.539 -15.108 1.00 93.56 99 ILE A N 1
ATOM 745 C CA . ILE A 1 99 ? 11.810 6.355 -16.060 1.00 93.56 99 ILE A CA 1
ATOM 746 C C . ILE A 1 99 ? 10.457 6.757 -15.463 1.00 93.56 99 ILE A C 1
ATOM 748 O O . ILE A 1 99 ? 10.160 7.950 -15.420 1.00 93.56 99 ILE A O 1
ATOM 752 N N . ASP A 1 100 ? 9.677 5.809 -14.939 1.00 92.12 100 ASP A N 1
ATOM 753 C CA . ASP A 1 100 ? 8.366 6.094 -14.340 1.00 92.12 100 ASP A CA 1
ATOM 754 C C . ASP A 1 100 ? 8.480 7.053 -13.148 1.00 92.12 100 ASP A C 1
ATOM 756 O O . ASP A 1 100 ? 7.710 8.010 -13.040 1.00 92.12 100 ASP A O 1
ATOM 760 N N . PHE A 1 101 ? 9.485 6.860 -12.284 1.00 93.00 101 PHE A N 1
ATOM 761 C CA . PHE A 1 101 ? 9.740 7.763 -11.161 1.00 93.00 101 PHE A CA 1
ATOM 762 C C . PHE A 1 101 ? 10.140 9.168 -11.629 1.00 93.00 101 PHE A C 1
ATOM 764 O O . PHE A 1 101 ? 9.697 10.158 -11.049 1.00 93.00 101 PHE A O 1
ATOM 771 N N . SER A 1 102 ? 10.925 9.275 -12.706 1.00 95.44 102 SER A N 1
ATOM 772 C CA . SER A 1 102 ? 11.310 10.573 -13.276 1.00 95.44 102 SER A CA 1
ATOM 773 C C . SER A 1 102 ? 10.109 11.306 -13.877 1.00 95.44 102 SER A C 1
ATOM 775 O O . SER A 1 102 ? 9.941 12.501 -13.641 1.00 95.44 102 SER A O 1
ATOM 777 N N . ILE A 1 103 ? 9.241 10.596 -14.607 1.00 95.88 103 ILE A N 1
ATOM 778 C CA . ILE A 1 103 ? 8.021 11.164 -15.198 1.00 95.88 103 ILE A CA 1
ATOM 779 C C . ILE A 1 103 ? 7.064 11.634 -14.096 1.00 95.88 103 ILE A C 1
ATOM 781 O O . ILE A 1 103 ? 6.593 12.771 -14.141 1.00 95.88 103 ILE A O 1
ATOM 785 N N . MET A 1 104 ? 6.813 10.801 -13.079 1.00 94.62 104 MET A N 1
ATOM 786 C CA . MET A 1 104 ? 5.988 11.179 -11.924 1.00 94.62 104 MET A CA 1
ATOM 787 C C . MET A 1 104 ? 6.573 12.368 -11.158 1.00 94.62 104 MET A C 1
ATOM 789 O O . MET A 1 104 ? 5.833 13.281 -10.797 1.00 94.62 104 MET A O 1
ATOM 793 N N . GLY A 1 105 ? 7.892 12.396 -10.956 1.00 94.88 105 GLY A N 1
ATOM 794 C CA . GLY A 1 105 ? 8.581 13.506 -10.302 1.00 94.88 105 GLY A CA 1
ATOM 795 C C . GLY A 1 105 ? 8.407 14.832 -11.046 1.00 94.88 105 GLY A C 1
ATOM 796 O O . GLY A 1 105 ? 8.046 15.832 -10.429 1.00 94.88 105 GLY A O 1
ATOM 797 N N . ILE A 1 106 ? 8.592 14.838 -12.372 1.00 96.06 106 ILE A N 1
ATOM 798 C CA . ILE A 1 106 ? 8.400 16.039 -13.204 1.00 96.06 106 ILE A CA 1
ATOM 799 C C . ILE A 1 106 ? 6.933 16.478 -13.196 1.00 96.06 106 ILE A C 1
ATOM 801 O O . ILE A 1 106 ? 6.660 17.667 -13.051 1.00 96.06 106 ILE A O 1
ATOM 805 N N . MET A 1 107 ? 5.993 15.535 -13.312 1.00 95.50 107 MET A N 1
ATOM 806 C CA . MET A 1 107 ? 4.557 15.829 -13.292 1.00 95.50 107 MET A CA 1
ATOM 807 C C . MET A 1 107 ? 4.138 16.510 -11.983 1.00 95.50 107 MET A C 1
ATOM 809 O O . MET A 1 107 ? 3.455 17.531 -12.011 1.00 95.50 107 MET A O 1
ATOM 813 N N . ILE A 1 108 ? 4.576 15.982 -10.836 1.00 95.81 108 ILE A N 1
ATOM 814 C CA . ILE A 1 108 ? 4.268 16.555 -9.517 1.00 95.81 108 ILE A CA 1
ATOM 815 C C . ILE A 1 108 ? 4.946 17.915 -9.341 1.00 95.81 108 ILE A C 1
ATOM 817 O O . ILE A 1 108 ? 4.317 18.847 -8.847 1.00 95.81 108 ILE A O 1
ATOM 821 N N . PHE A 1 109 ? 6.208 18.047 -9.757 1.00 93.88 109 PHE A N 1
ATOM 822 C CA . PHE A 1 109 ? 6.923 19.320 -9.694 1.00 93.88 109 PHE A CA 1
ATOM 823 C C . PHE A 1 109 ? 6.213 20.405 -10.509 1.00 93.88 109 PHE A C 1
ATOM 825 O O . PHE A 1 109 ? 6.062 21.524 -10.034 1.00 93.88 109 PHE A O 1
ATOM 832 N N . ASN A 1 110 ? 5.733 20.063 -11.706 1.00 93.12 110 ASN A N 1
ATOM 833 C CA . ASN A 1 110 ? 5.011 20.996 -12.564 1.00 93.12 110 ASN A CA 1
ATOM 834 C C . ASN A 1 110 ? 3.638 21.383 -11.995 1.00 93.12 110 ASN A C 1
ATOM 836 O O . ASN A 1 110 ? 3.218 22.516 -12.158 1.00 93.12 110 ASN A O 1
ATOM 840 N N . VAL A 1 111 ? 2.950 20.466 -11.309 1.00 93.38 111 VAL A N 1
ATOM 841 C CA . VAL A 1 111 ? 1.645 20.758 -10.690 1.00 93.38 111 VAL A CA 1
ATOM 842 C C . VAL A 1 111 ? 1.763 21.605 -9.419 1.00 93.38 111 VAL A C 1
ATOM 844 O O . VAL A 1 111 ? 0.816 22.294 -9.050 1.00 93.38 111 VAL A O 1
ATOM 847 N N . GLY A 1 112 ? 2.891 21.498 -8.712 1.00 83.88 112 GLY A N 1
ATOM 848 C CA . GLY A 1 112 ? 3.147 22.191 -7.448 1.00 83.88 112 GLY A CA 1
ATOM 849 C C . GLY A 1 112 ? 3.845 23.548 -7.587 1.00 83.88 112 GLY A C 1
ATOM 850 O O . GLY A 1 112 ? 4.099 24.174 -6.557 1.00 83.88 112 GLY A O 1
ATOM 851 N N . MET A 1 113 ? 4.173 23.972 -8.814 1.00 77.31 113 MET A N 1
ATOM 852 C CA . MET A 1 113 ? 4.810 25.251 -9.156 1.00 77.31 113 MET A CA 1
ATOM 853 C C . MET A 1 113 ? 3.816 26.168 -9.866 1.00 77.31 113 MET A C 1
ATOM 855 O O . MET A 1 113 ? 3.775 27.362 -9.496 1.00 77.31 113 MET A O 1
#

pLDDT: mean 76.54, std 15.79, range [45.53, 96.06]

Foldseek 3Di:
DDDPDDDDDDPPVPPPPPPPPDDDPPPVPPVPPPPPCLVVVVDPVVPPPDPPPDPDDDDPPDDPPVVVVCCVVCVVCDPCVCVVVVVVDVVVDPVVVVVVVVVVVVVVVVVVD

InterPro domains:
  IPR004841 Amino acid permease/SLC12A domain [PF00324] (67-112)
  IPR050524 Amino-acid permease-like [PTHR43341] (54-111)

Secondary structure (DSSP, 8-state):
--------S------------S--SSSSSTTSSS-HHHHTT-SGGGGSPPPS-S----------HHHHHHHHHHHHHTTHHHHHHHHHHHHH-HHHHHHHHHHHHHHHHHHT-

Solvent-accessible surface area (backbone atoms only — not comparable to full-atom values): 7629 Å² total; per-residue (Å²): 138,83,80,85,79,75,77,80,93,72,82,67,83,73,66,81,73,79,76,92,73,92,78,88,78,84,70,72,65,77,69,68,74,60,53,72,46,40,77,71,59,74,31,80,72,48,76,51,78,75,81,90,83,64,85,90,78,82,74,90,80,83,75,55,69,69,58,56,51,51,52,51,53,52,62,70,51,46,70,60,52,55,66,61,46,47,61,57,43,70,73,56,38,80,65,45,58,60,50,53,51,49,53,52,50,52,53,51,52,62,74,76,106

Mean predicted aligned error: 15.33 Å

Organism: NCBI:txid119953

Sequence (113 aa):
MDHEKVLPPDEKTSVPHPTVESQSEDVADWRDQEDFMTRNGLNMKSFQRRPQDGPMVVLDKSMKTRHLHMIAIGGSIGAGFFVGSGGALAKGGPASVLIDFSIMGIMIFNVGM

Radius of gyration: 27.33 Å; Cα contacts (8 Å, |Δi|>4): 14; chains: 1; bounding box: 41×61×67 Å